Protein AF-A0A7S0FUX5-F1 (afdb_monomer)

Solvent-accessible surface area (backbone atoms only — not comparable to full-atom values): 7192 Å² total; per-residue (Å²): 77,61,40,90,87,79,70,41,79,37,69,40,70,64,50,77,52,73,51,68,70,44,24,19,32,79,36,100,63,100,54,70,31,48,26,35,39,38,39,47,87,55,79,46,75,49,64,40,88,90,38,38,50,48,77,47,81,47,96,87,67,37,36,39,39,32,26,73,44,70,60,68,79,70,58,56,78,91,42,96,90,64,70,48,78,39,76,26,80,62,64,76,80,38,72,45,55,39,51,26,23,30,42,37,33,36,34,57,69,42,39,71,80,60,74,48,78,44,73,60,93,55,129

Secondary structure (DSSP, 8-state):
-B-TTT--B--EEEEEEEE----EE--SSSS-EE-EEEE-S-SEEE--TT-SEEEEE-TTS-EEEEE-S---SSSS-S-TT---EEEETTTTTEEEEGGGG-EEEEEEEES---EEEE--S--

Foldseek 3Di:
DADPPPRDFDFDQKDKDKDWDFAWAPAPDDDIWGKKKKWAQFPDKDADDVAQWDWDQDPVRIIMTIGNHHDDVQQDDPDPVDWAWDADPPVNRDIDGRRSRMMMTMHGRDRDIDMDMDTDPGD

Radius of gyration: 16.44 Å; Cα contacts (8 Å, |Δi|>4): 256; chains: 1; bounding box: 42×32×41 Å

Nearest PDB structures (foldseek):
  5dhe-assembly2_B  TM=4.922E-01  e=1.155E-01  Thermococcus kodakarensis KOD1
  6ysq-assembly2_F  TM=3.446E-01  e=1.508E+00  Homo sapiens
  6f7e-assembly1_A  TM=2.422E-01  e=2.350E-01  Streptomyces coelicolor A3(2)
  5szl-assembly1_B  TM=3.337E-01  e=1.280E+00  Mus musculus
  6kn9-assembly1_A  TM=1.823E-01  e=9.673E+00  Homo sapiens

Structure (mmCIF, N/CA/C/O backbone):
data_AF-A0A7S0FUX5-F1
#
_entry.id   AF-A0A7S0FUX5-F1
#
loop_
_atom_site.group_PDB
_atom_site.id
_atom_site.type_symbol
_atom_site.label_atom_id
_atom_site.label_alt_id
_atom_site.label_comp_id
_atom_site.label_asym_id
_atom_site.label_entity_id
_atom_site.label_seq_id
_atom_site.pdbx_PDB_ins_code
_atom_site.Cartn_x
_atom_site.Cartn_y
_atom_site.Cartn_z
_atom_site.occupancy
_atom_site.B_iso_or_equiv
_atom_site.auth_seq_id
_atom_site.auth_comp_id
_atom_site.auth_asym_id
_atom_site.auth_atom_id
_atom_site.pdbx_PDB_model_num
ATOM 1 N N . PHE A 1 1 ? -16.604 -2.886 9.576 1.00 92.44 1 PHE A N 1
ATOM 2 C CA . PHE A 1 1 ? -17.163 -4.236 9.383 1.00 92.44 1 PHE A CA 1
ATOM 3 C C . PHE A 1 1 ? -18.555 -4.279 9.961 1.00 92.44 1 PHE A C 1
ATOM 5 O O . PHE A 1 1 ? -18.775 -3.687 11.012 1.00 92.44 1 PHE A O 1
ATOM 12 N N . VAL A 1 2 ? -19.488 -4.931 9.278 1.00 95.75 2 VAL A N 1
ATOM 13 C CA . VAL A 1 2 ? -20.873 -5.048 9.740 1.00 95.75 2 VAL A CA 1
ATOM 14 C C . VAL A 1 2 ? -21.315 -6.500 9.687 1.00 95.75 2 VAL A C 1
ATOM 16 O O . VAL A 1 2 ? -20.932 -7.234 8.778 1.00 95.75 2 VAL A O 1
ATOM 19 N N . ASP A 1 3 ? -22.112 -6.905 10.668 1.00 95.75 3 ASP A N 1
ATOM 20 C CA . ASP A 1 3 ? -22.819 -8.180 10.634 1.00 95.75 3 ASP A CA 1
ATOM 21 C C . ASP A 1 3 ? -23.917 -8.121 9.565 1.00 95.75 3 ASP A C 1
ATOM 23 O O . ASP A 1 3 ? -24.728 -7.192 9.549 1.00 95.75 3 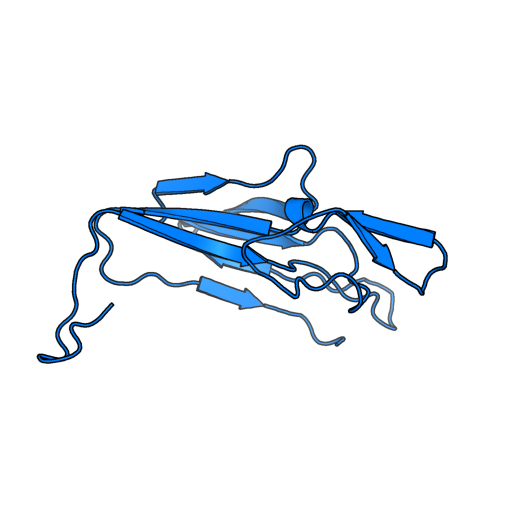ASP A O 1
ATOM 27 N N . SER A 1 4 ? -23.953 -9.106 8.668 1.00 94.62 4 SER A N 1
ATOM 28 C CA . SER A 1 4 ? -24.842 -9.093 7.500 1.00 94.62 4 SER A CA 1
ATOM 29 C C . SER A 1 4 ? -26.326 -9.221 7.856 1.00 94.62 4 SER A C 1
ATOM 31 O O . SER A 1 4 ? -27.175 -8.818 7.063 1.00 94.62 4 SER A O 1
ATOM 33 N N . HIS A 1 5 ? -26.657 -9.752 9.037 1.00 95.31 5 HIS A N 1
ATOM 34 C CA . HIS A 1 5 ? -28.038 -9.930 9.48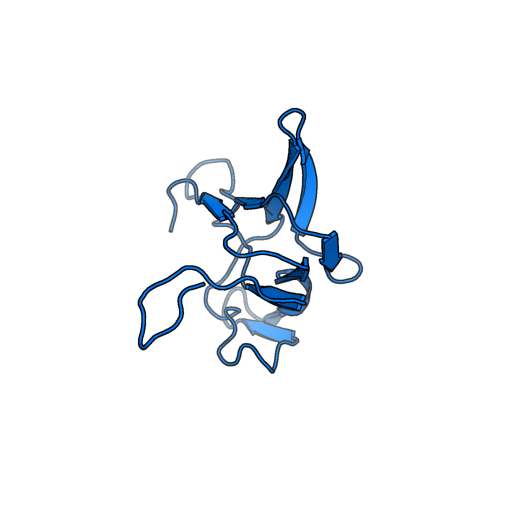5 1.00 95.31 5 HIS A CA 1
ATOM 35 C C . HIS A 1 5 ? -28.570 -8.719 10.259 1.00 95.31 5 HIS A C 1
ATOM 37 O O . HIS A 1 5 ? -29.692 -8.273 10.027 1.00 95.31 5 HIS A O 1
ATOM 43 N N . SER A 1 6 ? -27.784 -8.194 11.198 1.00 96.00 6 SER A N 1
ATOM 44 C CA . SER A 1 6 ? -28.186 -7.110 12.101 1.00 96.00 6 SER A CA 1
ATOM 45 C C . SER A 1 6 ? -27.776 -5.720 11.619 1.00 96.00 6 SER A C 1
ATOM 47 O O . SER A 1 6 ? -28.257 -4.727 12.168 1.00 96.00 6 SER A O 1
ATOM 49 N N . ASN A 1 7 ? -26.892 -5.639 10.617 1.00 94.81 7 ASN A N 1
ATOM 50 C CA . ASN A 1 7 ? -26.289 -4.407 10.108 1.00 94.81 7 ASN A CA 1
ATOM 51 C C . ASN A 1 7 ? -25.578 -3.576 11.196 1.00 94.81 7 ASN A C 1
ATOM 53 O O . ASN A 1 7 ? -25.449 -2.355 11.092 1.00 94.81 7 ASN A O 1
ATOM 57 N N . ARG A 1 8 ? -25.149 -4.231 12.282 1.00 97.06 8 ARG A N 1
ATOM 58 C CA . ARG A 1 8 ? -24.421 -3.600 13.387 1.00 97.06 8 ARG A CA 1
ATOM 59 C C . ARG A 1 8 ? -22.915 -3.714 13.166 1.00 97.06 8 ARG A C 1
ATOM 61 O O . ARG A 1 8 ? -22.475 -4.725 12.614 1.00 97.06 8 ARG A O 1
ATOM 68 N N . PRO A 1 9 ? -22.119 -2.727 13.616 1.00 97.19 9 PRO A N 1
ATOM 69 C CA . PRO A 1 9 ? -20.669 -2.835 13.587 1.00 97.19 9 PRO A CA 1
ATOM 70 C C . PRO A 1 9 ? -20.181 -4.078 14.332 1.00 97.19 9 PRO A C 1
ATOM 72 O O . PRO A 1 9 ? -20.676 -4.390 15.416 1.00 97.19 9 PRO A O 1
ATOM 75 N N . VAL A 1 10 ? -19.190 -4.754 13.761 1.00 97.12 10 VAL A N 1
ATOM 76 C CA . VAL A 1 10 ? -18.498 -5.885 14.388 1.00 97.12 10 VAL A CA 1
ATOM 77 C C . VAL A 1 10 ? -17.036 -5.516 14.567 1.00 97.12 10 VAL A C 1
ATOM 79 O O . VAL A 1 10 ? -16.413 -4.986 13.648 1.00 97.12 10 VAL A O 1
ATOM 82 N N . VAL A 1 11 ? -16.501 -5.794 15.754 1.00 97.44 11 VAL A N 1
ATOM 83 C CA . VAL A 1 11 ? -15.066 -5.712 16.035 1.00 97.44 11 VAL A CA 1
ATOM 84 C C . VAL A 1 11 ? -14.430 -7.023 15.590 1.00 97.44 11 VAL A C 1
ATOM 86 O O . VAL A 1 11 ? -14.858 -8.090 16.028 1.00 97.44 11 VAL A O 1
ATOM 89 N N . LEU A 1 12 ? -13.430 -6.946 14.717 1.00 97.25 12 LEU A N 1
ATOM 90 C CA . LEU A 1 12 ? -12.624 -8.103 14.346 1.00 97.25 12 LEU A CA 1
ATOM 91 C C . LEU A 1 12 ? -11.416 -8.190 15.279 1.00 97.25 12 LEU A C 1
ATOM 93 O O . LEU A 1 12 ? -10.753 -7.182 15.518 1.00 97.25 12 LEU A O 1
ATOM 97 N N . GLU A 1 13 ? -11.132 -9.387 15.797 1.00 97.56 13 GLU A N 1
ATOM 98 C CA . GLU A 1 13 ? -9.990 -9.600 16.698 1.00 97.56 13 GLU A CA 1
ATOM 99 C C . GLU A 1 13 ? -8.666 -9.317 15.998 1.00 97.56 13 GLU A C 1
ATOM 101 O O . GLU A 1 13 ? -7.824 -8.628 16.565 1.00 97.56 13 GLU A O 1
ATOM 106 N N . GLN A 1 14 ? -8.511 -9.809 14.767 1.00 97.75 14 GLN A N 1
ATOM 107 C CA . GLN A 1 14 ? -7.339 -9.566 13.943 1.00 97.75 14 GLN A CA 1
ATOM 108 C C . GLN A 1 14 ? -7.660 -9.784 12.461 1.00 97.75 14 GLN A C 1
ATOM 110 O O . GLN A 1 14 ? -8.366 -10.734 12.115 1.00 97.75 14 GLN A O 1
ATOM 115 N N . PHE A 1 15 ? -7.133 -8.937 11.580 1.00 97.69 15 PHE A N 1
ATOM 116 C CA . PHE A 1 15 ? -7.150 -9.168 10.136 1.00 97.69 15 PHE A CA 1
ATOM 117 C C . PHE A 1 15 ? -5.969 -8.491 9.443 1.00 97.69 15 PHE A C 1
ATOM 119 O O . PHE A 1 15 ? -5.429 -7.495 9.923 1.00 97.69 15 PHE A O 1
ATOM 126 N N . HIS A 1 16 ? -5.612 -9.038 8.281 1.00 97.75 16 HIS A N 1
ATOM 127 C CA . HIS A 1 16 ? -4.681 -8.404 7.362 1.00 97.75 16 HIS A CA 1
ATOM 128 C C . HIS A 1 16 ? -5.447 -7.627 6.297 1.00 97.75 16 HIS A C 1
ATOM 130 O O . HIS A 1 16 ? -6.503 -8.067 5.835 1.00 97.75 16 HIS A O 1
ATOM 136 N N . PHE A 1 17 ? -4.897 -6.493 5.884 1.00 97.50 17 PHE A N 1
ATOM 137 C CA . PHE A 1 17 ? -5.367 -5.745 4.727 1.00 97.50 17 PHE A CA 1
ATOM 138 C C . PHE A 1 17 ? -4.167 -5.373 3.867 1.00 97.50 17 PHE A C 1
ATOM 140 O O . PHE A 1 17 ? -3.210 -4.801 4.381 1.00 97.50 17 PHE A O 1
ATOM 147 N N . SER A 1 18 ? -4.207 -5.696 2.579 1.00 97.69 18 SER A N 1
ATOM 148 C CA . SER A 1 18 ? -3.101 -5.424 1.663 1.00 97.69 18 SER A CA 1
ATOM 149 C C . SER A 1 18 ? -3.544 -4.469 0.568 1.00 97.69 18 SER A C 1
ATOM 151 O O . SER A 1 18 ? -4.645 -4.593 0.033 1.00 97.69 18 SER A O 1
ATOM 153 N N . VAL A 1 19 ? -2.662 -3.534 0.234 1.00 97.69 19 VAL A N 1
ATOM 154 C CA . VAL A 1 19 ? -2.761 -2.692 -0.955 1.00 97.69 19 VAL A CA 1
ATOM 155 C C . VAL A 1 19 ? -1.602 -3.073 -1.860 1.00 97.69 19 VAL A C 1
ATOM 157 O O . VAL A 1 19 ? -0.455 -3.146 -1.413 1.00 97.69 19 VAL A O 1
ATOM 160 N N . PHE A 1 20 ? -1.922 -3.363 -3.112 1.00 97.31 20 PHE A N 1
ATOM 161 C CA . PHE A 1 20 ? -0.958 -3.722 -4.142 1.00 97.31 20 PHE A CA 1
ATOM 162 C C . PHE A 1 20 ? -0.872 -2.608 -5.171 1.00 97.31 20 PHE A C 1
ATOM 164 O O . PHE A 1 20 ? -1.761 -1.759 -5.212 1.00 97.31 20 PHE A O 1
ATOM 171 N N . ASP A 1 21 ? 0.150 -2.692 -6.022 1.00 95.38 21 ASP A N 1
ATOM 172 C CA . ASP A 1 21 ? 0.269 -1.843 -7.206 1.00 95.38 21 ASP A CA 1
ATOM 173 C C . ASP A 1 21 ? 0.428 -0.356 -6.866 1.00 95.38 21 ASP A C 1
ATOM 175 O O . ASP A 1 21 ? -0.079 0.496 -7.573 1.00 95.38 21 ASP A O 1
ATOM 179 N N . LEU A 1 22 ? 1.122 -0.046 -5.760 1.00 96.00 22 LEU A N 1
ATOM 180 C CA . LEU A 1 22 ? 1.522 1.329 -5.468 1.00 96.00 22 LEU A CA 1
ATOM 181 C C . LEU A 1 22 ? 2.631 1.738 -6.431 1.00 96.00 22 LEU A C 1
ATOM 183 O O . LEU A 1 22 ? 3.792 1.351 -6.255 1.00 96.00 22 LEU A O 1
ATOM 187 N N . ASP A 1 23 ? 2.271 2.533 -7.427 1.00 94.12 23 ASP A N 1
ATOM 188 C CA . ASP A 1 23 ? 3.206 3.030 -8.421 1.00 94.12 23 ASP A CA 1
ATOM 189 C C . ASP A 1 23 ? 2.961 4.506 -8.769 1.00 94.12 23 ASP A C 1
ATOM 191 O O . ASP A 1 23 ? 2.440 5.300 -7.980 1.00 94.12 23 ASP A O 1
ATOM 195 N N . GLY A 1 24 ? 3.498 4.941 -9.895 1.00 90.00 24 GLY A N 1
ATOM 196 C CA . GLY A 1 24 ? 3.373 6.303 -10.356 1.00 90.00 24 GLY A CA 1
ATOM 197 C C . GLY A 1 24 ? 3.277 6.368 -11.862 1.00 90.00 24 GLY A C 1
ATOM 198 O O . GLY A 1 24 ? 3.632 5.438 -12.581 1.00 90.00 24 GLY A O 1
ATOM 199 N N . SER A 1 25 ? 2.874 7.528 -12.355 1.00 85.00 25 SER A N 1
ATOM 200 C CA . SER A 1 25 ? 2.883 7.831 -13.776 1.00 85.00 25 SER A CA 1
ATOM 201 C C . SER A 1 25 ? 4.084 8.700 -14.129 1.00 85.00 25 SER A C 1
ATOM 203 O O . SER A 1 25 ? 4.388 9.706 -13.469 1.00 85.00 25 SER A O 1
ATOM 205 N N . ALA A 1 26 ? 4.752 8.337 -15.224 1.00 74.75 26 ALA A N 1
ATOM 206 C CA . ALA A 1 26 ? 5.644 9.244 -15.925 1.00 74.75 26 ALA A CA 1
ATOM 207 C C . ALA A 1 26 ? 4.786 10.319 -16.608 1.00 74.75 26 ALA A C 1
ATOM 209 O O . ALA A 1 26 ? 4.419 10.180 -17.771 1.00 74.75 26 ALA A O 1
ATOM 210 N N . SER A 1 27 ? 4.438 11.374 -15.868 1.00 62.62 27 SER A N 1
ATOM 211 C CA . SER A 1 27 ? 3.643 12.465 -16.425 1.00 62.62 27 SER A CA 1
ATOM 212 C C . SER A 1 27 ? 4.334 13.087 -17.645 1.00 62.62 27 SER A C 1
ATOM 214 O O . SER A 1 27 ? 5.560 13.196 -17.739 1.00 62.62 27 SER A O 1
ATOM 216 N N . ASP A 1 28 ? 3.517 13.566 -18.569 1.00 59.12 28 ASP A N 1
ATOM 217 C CA . ASP A 1 28 ? 3.860 14.306 -19.778 1.00 59.12 28 ASP A CA 1
ATOM 218 C C . ASP A 1 28 ? 4.419 15.724 -19.499 1.00 59.12 28 ASP A C 1
ATOM 220 O O . ASP A 1 28 ? 4.720 16.481 -20.426 1.00 59.12 28 ASP A O 1
ATOM 224 N N . GLY A 1 29 ? 4.658 16.080 -18.227 1.00 52.56 29 GLY A N 1
ATOM 225 C CA . GLY A 1 29 ? 5.186 17.378 -17.810 1.00 52.56 29 GLY A CA 1
ATOM 226 C C . GLY A 1 29 ? 6.100 17.321 -16.583 1.00 52.56 29 GLY A C 1
ATOM 227 O O . GLY A 1 29 ? 5.634 17.379 -15.457 1.00 52.56 29 GLY A O 1
ATOM 228 N N . TRP A 1 30 ? 7.419 17.323 -16.814 1.00 56.44 30 TRP A N 1
ATOM 229 C CA . TRP A 1 30 ? 8.539 17.672 -15.907 1.00 56.44 30 TRP A CA 1
ATOM 230 C C . TRP A 1 30 ? 8.645 17.046 -14.495 1.00 56.44 30 TRP A C 1
ATOM 232 O O . TRP A 1 30 ? 9.725 17.163 -13.909 1.00 56.44 30 TRP A O 1
ATOM 242 N N . ARG A 1 31 ? 7.629 16.377 -13.930 1.00 67.94 31 ARG A N 1
ATOM 243 C CA . ARG A 1 31 ? 7.705 15.665 -12.640 1.00 67.94 31 ARG A CA 1
ATOM 244 C C . ARG A 1 31 ? 6.784 14.435 -12.622 1.00 67.94 31 ARG A C 1
ATOM 246 O O . ARG A 1 31 ? 5.586 14.612 -12.831 1.00 67.94 31 ARG A O 1
ATOM 253 N N . PRO A 1 32 ? 7.299 13.223 -12.351 1.00 75.94 32 PRO A N 1
ATOM 254 C CA . PRO A 1 32 ? 6.451 12.044 -12.174 1.00 75.94 32 PRO A CA 1
ATOM 255 C C . PRO A 1 32 ? 5.429 12.262 -11.046 1.00 75.94 32 PRO A C 1
ATOM 257 O O . PRO A 1 32 ? 5.722 12.953 -10.066 1.00 75.94 32 PRO A O 1
ATOM 260 N N . SER A 1 33 ? 4.238 11.688 -11.217 1.00 86.69 33 SER A N 1
ATOM 261 C CA . SER A 1 33 ? 3.184 11.625 -10.198 1.00 86.69 33 SER A CA 1
ATOM 262 C C . SER A 1 33 ? 3.285 10.272 -9.510 1.00 86.69 33 SER A C 1
ATOM 264 O O . SER A 1 33 ? 3.366 9.264 -10.203 1.00 86.69 33 SER A O 1
ATOM 266 N N . PHE A 1 34 ? 3.292 10.242 -8.180 1.00 92.50 34 PHE A N 1
ATOM 267 C CA . PHE A 1 34 ? 3.388 9.006 -7.407 1.00 92.50 34 PHE A CA 1
ATOM 268 C C . PHE A 1 34 ? 2.186 8.865 -6.490 1.00 92.50 34 PHE A C 1
ATOM 270 O O . PHE A 1 34 ? 1.780 9.828 -5.829 1.00 92.50 34 PHE A O 1
ATOM 277 N N . GLU A 1 35 ? 1.643 7.656 -6.446 1.00 95.06 35 GLU A N 1
ATOM 278 C CA . GLU A 1 35 ? 0.517 7.317 -5.600 1.00 95.06 35 GLU A CA 1
ATOM 279 C C . GLU A 1 35 ? 0.904 7.357 -4.123 1.00 95.06 35 GLU A C 1
ATOM 281 O O . GLU A 1 35 ? 2.022 7.017 -3.719 1.00 95.06 35 GLU A O 1
ATOM 286 N N . LYS A 1 36 ? -0.043 7.814 -3.303 1.00 96.62 36 LYS A N 1
ATOM 287 C CA . LYS A 1 36 ? 0.126 7.961 -1.858 1.00 96.62 36 LYS A CA 1
ATOM 288 C C . LYS A 1 36 ? -1.038 7.301 -1.145 1.00 96.62 36 LYS A C 1
ATOM 290 O O . LYS A 1 36 ? -2.200 7.599 -1.429 1.00 96.62 36 LYS A O 1
ATOM 295 N N . LEU A 1 37 ? -0.729 6.465 -0.166 1.00 98.06 37 LEU A N 1
ATOM 296 C CA . LEU A 1 37 ? -1.702 5.832 0.711 1.00 98.06 37 LEU A CA 1
ATOM 297 C C . LEU A 1 37 ? -1.493 6.333 2.140 1.00 98.06 37 LEU A C 1
ATOM 299 O O . LEU A 1 37 ? -0.429 6.154 2.721 1.00 98.06 37 LEU A O 1
ATOM 303 N N . TYR A 1 38 ? -2.522 6.941 2.719 1.00 98.12 38 TYR A N 1
ATOM 304 C CA . TYR A 1 38 ? -2.537 7.385 4.110 1.00 98.12 38 TYR A CA 1
ATOM 305 C C . TYR A 1 38 ? -3.377 6.415 4.931 1.00 98.12 38 TYR A C 1
ATOM 307 O O . TYR A 1 38 ? -4.563 6.245 4.641 1.00 98.12 38 TYR A O 1
ATOM 315 N N . VAL A 1 39 ? -2.789 5.818 5.967 1.00 97.88 39 VAL A N 1
ATOM 316 C CA . VAL A 1 39 ? -3.468 4.863 6.857 1.00 97.88 39 VAL A CA 1
ATOM 317 C C . VAL A 1 39 ? -3.131 5.181 8.311 1.00 97.88 39 VAL A C 1
ATOM 319 O O . VAL A 1 39 ? -2.033 5.641 8.629 1.00 97.88 39 VAL A O 1
ATOM 322 N N . SER A 1 40 ? -4.083 4.939 9.203 1.00 96.00 40 SER A N 1
ATOM 323 C CA . SER A 1 40 ? -3.920 5.038 10.655 1.00 96.00 40 SER A CA 1
ATOM 324 C C . SER A 1 40 ? -4.503 3.808 11.346 1.00 96.00 40 SER A C 1
ATOM 326 O O . SER A 1 40 ? -5.220 3.027 10.723 1.00 96.00 40 SER A O 1
ATOM 328 N N . GLU A 1 41 ? -4.229 3.672 12.645 1.00 94.62 41 GLU A N 1
ATOM 329 C CA . GLU A 1 41 ? -4.854 2.671 13.529 1.00 94.62 41 GLU A CA 1
ATOM 330 C C . GLU A 1 41 ? -4.548 1.200 13.182 1.00 94.62 41 GLU A C 1
ATOM 332 O O . GLU A 1 41 ? -5.268 0.306 13.622 1.00 94.62 41 GLU A O 1
ATOM 337 N N . PHE A 1 42 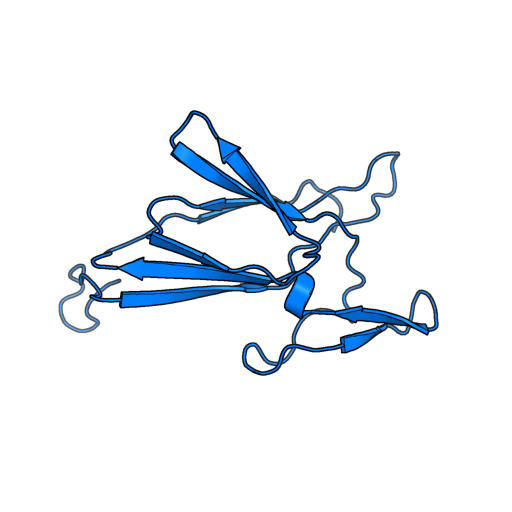? -3.480 0.937 12.423 1.00 97.56 42 PHE A N 1
ATOM 338 C CA . PHE A 1 42 ? -2.902 -0.403 12.292 1.00 97.56 42 PHE A CA 1
ATOM 339 C C . PHE A 1 42 ? -1.905 -0.662 13.433 1.00 97.56 42 PHE A C 1
ATOM 341 O O . PHE A 1 42 ? -1.281 0.271 13.941 1.00 97.56 42 PHE A O 1
ATOM 348 N N . ASP A 1 43 ? -1.731 -1.927 13.810 1.00 97.94 43 ASP A N 1
ATOM 349 C CA . ASP A 1 43 ? -0.735 -2.336 14.807 1.00 97.94 43 ASP A CA 1
ATOM 350 C C . ASP A 1 43 ? 0.650 -2.487 14.173 1.00 97.94 43 ASP A C 1
ATOM 352 O O . ASP A 1 43 ? 1.653 -2.023 14.712 1.00 97.94 43 ASP A O 1
ATOM 356 N N . GLU A 1 44 ? 0.698 -3.126 13.002 1.00 98.06 44 GLU A N 1
ATOM 357 C CA . GLU A 1 44 ? 1.925 -3.400 12.257 1.00 98.06 44 GLU A CA 1
ATOM 358 C C . GLU A 1 44 ? 1.700 -3.205 10.755 1.00 98.06 44 GLU A C 1
ATOM 360 O O . GLU A 1 44 ? 0.582 -3.336 10.249 1.00 98.06 44 GLU A O 1
ATOM 365 N N . TYR A 1 45 ? 2.779 -2.920 10.030 1.00 98.31 45 TYR A N 1
ATOM 366 C CA . TYR A 1 45 ? 2.800 -2.972 8.574 1.00 98.31 45 TYR A CA 1
ATOM 367 C C . TYR A 1 45 ? 4.009 -3.773 8.090 1.00 98.31 45 TYR A C 1
ATOM 369 O O . TYR A 1 45 ? 5.026 -3.878 8.776 1.00 98.31 45 TYR A O 1
ATOM 377 N N . SER A 1 46 ? 3.903 -4.313 6.882 1.00 98.12 46 SER A N 1
ATOM 378 C CA . SER A 1 46 ? 4.977 -5.013 6.190 1.00 98.12 46 SER A CA 1
ATOM 379 C C . SER A 1 46 ? 5.085 -4.517 4.752 1.00 98.12 46 SER A C 1
ATOM 381 O O . SER A 1 46 ? 4.079 -4.380 4.051 1.00 98.12 46 SER A O 1
ATOM 383 N N . VAL A 1 47 ? 6.323 -4.259 4.335 1.00 98.31 47 VAL A N 1
ATOM 384 C CA . VAL A 1 47 ? 6.752 -3.985 2.959 1.00 98.31 47 VAL A CA 1
ATOM 385 C C . VAL A 1 47 ? 7.957 -4.881 2.658 1.00 98.31 47 VAL A C 1
ATOM 387 O O . VAL A 1 47 ? 8.639 -5.332 3.583 1.00 98.31 47 VAL A O 1
ATOM 390 N N . ALA A 1 48 ? 8.229 -5.159 1.384 1.00 97.25 48 ALA A N 1
ATOM 391 C CA . ALA A 1 48 ? 9.376 -5.984 1.008 1.00 97.25 48 ALA A CA 1
ATOM 392 C C . ALA A 1 48 ? 10.721 -5.333 1.388 1.00 97.25 48 ALA A C 1
ATOM 394 O O . ALA A 1 48 ? 10.848 -4.111 1.495 1.00 97.25 48 ALA A O 1
ATOM 395 N N . GLU A 1 49 ? 11.767 -6.148 1.535 1.00 94.75 49 GLU A N 1
ATOM 396 C CA . GLU A 1 49 ? 13.133 -5.628 1.613 1.00 94.75 49 GLU A CA 1
ATOM 397 C C . GLU A 1 49 ? 13.484 -4.898 0.305 1.00 94.75 49 GLU A C 1
ATOM 399 O O . GLU A 1 49 ? 13.195 -5.386 -0.791 1.00 94.75 49 GLU A O 1
ATOM 404 N N . HIS A 1 50 ? 14.101 -3.717 0.414 1.00 95.06 50 HIS A N 1
ATOM 405 C CA . HIS A 1 50 ? 14.324 -2.821 -0.728 1.00 95.06 50 HIS A CA 1
ATOM 406 C C . HIS A 1 50 ? 13.027 -2.513 -1.499 1.00 95.06 50 HIS A C 1
ATOM 408 O O . HIS A 1 50 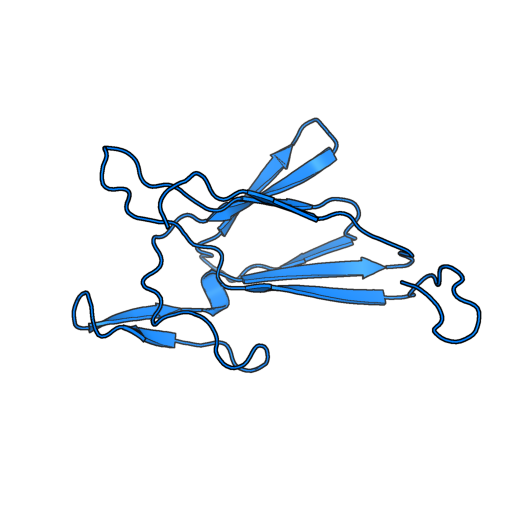? 13.009 -2.568 -2.733 1.00 95.06 50 HIS A O 1
ATOM 414 N N . SER A 1 51 ? 11.956 -2.244 -0.744 1.00 97.00 51 SER A N 1
ATOM 415 C CA . SER A 1 51 ? 10.648 -1.816 -1.239 1.00 97.00 51 SER A CA 1
ATOM 416 C C . SER A 1 51 ? 10.747 -0.628 -2.201 1.00 97.00 51 SER A C 1
ATOM 418 O O . SER A 1 51 ? 11.612 0.236 -2.055 1.00 97.00 51 SER A O 1
ATOM 420 N N . GLU A 1 52 ? 9.807 -0.567 -3.140 1.00 97.44 52 GLU A N 1
ATOM 421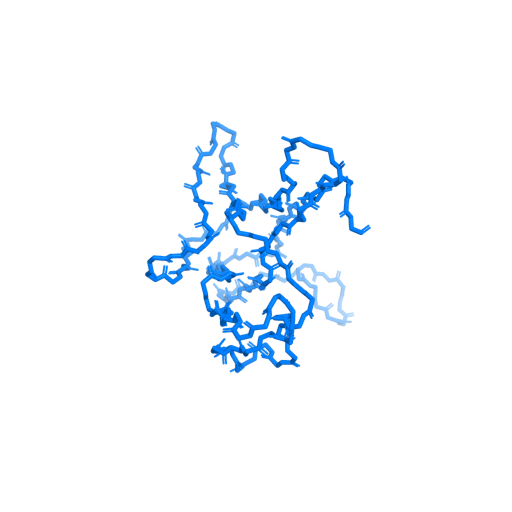 C CA . GLU A 1 52 ? 9.533 0.593 -3.994 1.00 97.44 52 GLU A CA 1
ATOM 422 C C . GLU A 1 52 ? 8.468 1.514 -3.365 1.00 97.44 52 GLU A C 1
ATOM 424 O O . GLU A 1 52 ? 7.986 2.446 -4.008 1.00 97.44 52 GLU A O 1
ATOM 429 N N . VAL A 1 53 ? 8.136 1.280 -2.093 1.00 98.12 53 VAL A N 1
ATOM 430 C CA . VAL A 1 53 ? 7.255 2.100 -1.258 1.00 98.12 53 VAL A CA 1
ATOM 431 C C . VAL A 1 53 ? 8.075 2.752 -0.145 1.00 98.12 53 VAL A C 1
ATOM 433 O O . VAL A 1 53 ? 8.637 2.059 0.708 1.00 98.12 53 VAL A O 1
ATOM 436 N N . GLU A 1 54 ? 8.119 4.081 -0.139 1.00 97.81 54 GLU A N 1
ATOM 437 C CA . GLU A 1 54 ? 8.677 4.888 0.945 1.00 97.81 54 GLU A CA 1
ATOM 438 C C . GLU A 1 54 ? 7.631 5.080 2.051 1.00 97.81 54 GLU A C 1
ATOM 440 O O . GLU A 1 54 ? 6.445 5.255 1.770 1.00 97.81 54 GLU A O 1
ATOM 445 N N . VAL A 1 55 ? 8.059 5.030 3.316 1.00 98.25 55 VAL A N 1
ATOM 446 C CA . VAL A 1 55 ? 7.164 5.101 4.479 1.00 98.25 55 VAL A CA 1
ATOM 447 C C . VAL A 1 55 ? 7.562 6.264 5.377 1.00 98.25 55 VAL A C 1
ATOM 449 O O . VAL A 1 55 ? 8.694 6.325 5.855 1.00 98.25 55 VAL A O 1
ATOM 452 N N . GLU A 1 56 ? 6.610 7.150 5.661 1.00 98.00 56 GLU A N 1
ATOM 453 C CA . GLU A 1 56 ? 6.803 8.306 6.537 1.00 98.00 56 GLU A CA 1
ATOM 454 C C . GLU A 1 56 ? 5.677 8.387 7.580 1.00 98.00 56 GLU A C 1
ATOM 456 O O . GLU A 1 56 ? 4.490 8.279 7.263 1.00 98.00 56 GLU A O 1
ATOM 461 N N . GLN A 1 57 ? 6.042 8.592 8.849 1.00 97.12 57 GLN A N 1
ATOM 462 C CA . GLN A 1 57 ? 5.079 8.904 9.908 1.00 97.12 57 GLN A CA 1
ATOM 463 C C . GLN A 1 57 ? 4.819 10.409 9.949 1.00 97.12 57 GLN A C 1
ATOM 465 O O . GLN A 1 57 ? 5.744 11.204 10.112 1.00 97.12 57 GLN A O 1
ATOM 470 N N . LEU A 1 58 ? 3.550 10.794 9.846 1.00 96.44 58 LEU A N 1
ATOM 471 C CA . LEU A 1 58 ? 3.126 12.186 9.855 1.00 96.44 58 LEU A CA 1
ATOM 472 C C . LEU A 1 58 ? 2.834 12.674 11.276 1.00 96.44 58 LEU A C 1
ATOM 474 O O . LEU A 1 58 ? 2.487 11.913 12.180 1.00 96.44 58 LEU A O 1
ATOM 478 N N . THR A 1 59 ? 2.908 13.990 11.465 1.00 95.06 59 THR A N 1
ATOM 479 C CA . THR A 1 59 ? 2.653 14.641 12.761 1.00 95.06 59 THR A CA 1
ATOM 480 C C . THR A 1 59 ? 1.196 14.560 13.219 1.00 95.06 59 THR A C 1
ATOM 482 O O . THR A 1 59 ? 0.918 14.778 14.397 1.00 95.06 59 THR A O 1
ATOM 485 N N . ASP A 1 60 ? 0.268 14.236 12.316 1.00 92.81 60 ASP A N 1
ATOM 486 C CA . ASP A 1 60 ? -1.158 14.060 12.607 1.00 92.81 60 ASP A CA 1
ATOM 487 C C . ASP A 1 60 ? -1.533 12.625 13.024 1.00 92.81 60 ASP A C 1
ATOM 489 O O . ASP A 1 60 ? -2.712 12.328 13.216 1.00 92.81 60 ASP A O 1
ATOM 493 N N . GLY A 1 61 ? -0.541 11.742 13.184 1.00 91.12 61 GLY A N 1
ATOM 494 C CA . GLY A 1 61 ? -0.727 10.357 13.620 1.00 91.12 61 GLY A CA 1
ATOM 495 C C . GLY A 1 61 ? -1.033 9.368 12.493 1.00 91.12 61 GLY A C 1
ATOM 496 O O . GLY A 1 61 ? -1.184 8.176 12.763 1.00 91.12 61 GLY A O 1
ATOM 497 N N . ARG A 1 62 ? -1.108 9.819 11.235 1.00 96.62 62 ARG A N 1
ATOM 498 C CA . ARG A 1 62 ? -1.187 8.924 10.073 1.00 96.62 62 ARG A CA 1
ATOM 499 C C . ARG A 1 62 ? 0.206 8.485 9.635 1.00 96.62 62 ARG A C 1
ATOM 501 O O . ARG A 1 62 ? 1.192 9.187 9.837 1.00 96.62 62 ARG A O 1
ATOM 508 N N . THR A 1 63 ? 0.275 7.338 8.973 1.00 98.38 63 THR A N 1
ATOM 509 C CA . THR A 1 63 ? 1.450 6.931 8.194 1.00 98.38 63 THR A CA 1
ATOM 510 C C . THR A 1 63 ? 1.118 7.077 6.717 1.00 98.38 63 THR A C 1
ATOM 512 O O . THR A 1 63 ? 0.027 6.687 6.291 1.00 98.38 63 THR A O 1
ATOM 515 N N . VAL A 1 64 ? 2.035 7.661 5.948 1.00 98.25 64 VAL A N 1
ATOM 516 C CA . VAL A 1 64 ? 1.940 7.743 4.491 1.00 98.25 64 VAL A CA 1
ATOM 517 C C . VAL A 1 64 ? 2.898 6.745 3.849 1.00 98.25 64 VAL A C 1
ATOM 519 O O . VAL A 1 64 ? 4.043 6.596 4.272 1.00 98.25 64 VAL A O 1
ATOM 522 N N . PHE A 1 65 ? 2.394 6.064 2.829 1.00 98.25 65 PHE A N 1
ATOM 523 C CA . PHE A 1 65 ? 3.107 5.119 1.983 1.00 98.25 65 PHE A CA 1
ATOM 524 C C . PHE A 1 65 ? 3.128 5.710 0.579 1.00 98.25 65 PHE A C 1
ATOM 526 O O . PHE A 1 65 ? 2.065 5.942 0.003 1.00 98.25 65 PHE A O 1
ATOM 533 N N . VAL A 1 66 ? 4.315 6.015 0.064 1.00 97.31 66 VAL A N 1
ATOM 534 C CA . VAL A 1 66 ? 4.506 6.746 -1.194 1.00 97.31 66 VAL A CA 1
ATOM 535 C C . VAL A 1 66 ? 5.201 5.837 -2.194 1.00 97.31 66 VAL A C 1
ATOM 537 O O . VAL A 1 66 ? 6.263 5.290 -1.901 1.00 97.31 66 VAL A O 1
ATOM 540 N N . ALA A 1 67 ? 4.614 5.675 -3.374 1.00 96.56 67 ALA A N 1
ATOM 541 C CA . ALA A 1 67 ? 5.274 4.986 -4.470 1.00 96.56 67 ALA A CA 1
ATOM 542 C C . ALA A 1 67 ? 6.552 5.725 -4.894 1.00 96.56 67 ALA A C 1
ATOM 544 O O . ALA A 1 67 ? 6.615 6.953 -4.894 1.00 96.56 67 ALA A O 1
ATOM 545 N N . THR A 1 68 ? 7.579 4.977 -5.285 1.00 94.94 68 THR A N 1
ATOM 546 C CA . THR A 1 68 ? 8.868 5.548 -5.720 1.00 94.94 68 THR A CA 1
ATOM 547 C C . THR A 1 68 ? 9.219 5.203 -7.164 1.00 94.94 68 THR A C 1
ATOM 549 O O . THR A 1 68 ? 10.197 5.728 -7.699 1.00 94.94 68 THR A O 1
ATOM 552 N N . GLN A 1 69 ? 8.432 4.331 -7.802 1.00 93.69 69 GLN A N 1
ATOM 553 C CA . GLN A 1 69 ? 8.660 3.856 -9.162 1.00 93.69 69 GLN A CA 1
ATOM 554 C C . GLN A 1 69 ? 7.432 4.025 -10.039 1.00 93.69 69 GLN A C 1
ATOM 556 O O . GLN A 1 69 ? 6.305 4.049 -9.560 1.00 93.69 69 GLN A O 1
ATOM 561 N N . VAL A 1 70 ? 7.688 4.153 -11.340 1.00 91.25 70 VAL A N 1
ATOM 562 C CA . VAL A 1 70 ? 6.653 4.262 -12.367 1.00 91.25 70 VAL A CA 1
ATOM 563 C C . VAL A 1 70 ? 6.076 2.880 -12.688 1.00 91.25 70 VAL A C 1
ATOM 565 O O . VAL A 1 70 ? 6.822 1.895 -12.784 1.00 91.25 70 VAL A O 1
ATOM 568 N N . GLY A 1 71 ? 4.757 2.845 -12.858 1.00 90.25 71 GLY A N 1
ATOM 569 C CA . GLY A 1 71 ? 3.970 1.713 -13.330 1.00 90.25 71 GLY A CA 1
ATOM 570 C C . GLY A 1 71 ? 3.939 1.602 -14.846 1.00 90.25 71 GLY A C 1
ATOM 571 O O . GLY A 1 71 ? 4.152 2.576 -15.571 1.00 90.25 71 GLY A O 1
ATOM 572 N N . PHE A 1 72 ? 3.662 0.401 -15.346 1.00 88.88 72 PHE A N 1
ATOM 573 C CA . PHE A 1 72 ? 3.592 0.118 -16.781 1.00 88.88 72 PHE A CA 1
ATOM 574 C C . PHE A 1 72 ? 2.269 -0.540 -17.198 1.00 88.88 72 PHE A C 1
ATOM 576 O O . PHE A 1 72 ? 2.089 -0.853 -18.378 1.00 88.88 72 PHE A O 1
ATOM 583 N N . GLY A 1 73 ? 1.343 -0.782 -16.266 1.00 89.56 73 GLY A N 1
ATOM 584 C CA . GLY A 1 73 ? 0.044 -1.420 -16.510 1.00 89.56 73 GLY A CA 1
ATOM 585 C C . GLY A 1 73 ? 0.117 -2.941 -16.725 1.00 89.56 73 GLY A C 1
ATOM 586 O O . GLY A 1 73 ? -0.818 -3.676 -16.422 1.00 89.56 73 GLY A O 1
ATOM 587 N N . CYS A 1 74 ? 1.228 -3.439 -17.274 1.00 91.62 74 CYS A N 1
ATOM 588 C CA . CYS A 1 74 ? 1.531 -4.869 -17.425 1.00 91.62 74 CYS A CA 1
ATOM 589 C C . CYS A 1 74 ? 1.953 -5.536 -16.117 1.00 91.62 74 CYS A C 1
ATOM 591 O O . CYS A 1 74 ? 1.993 -6.764 -16.039 1.00 91.62 74 CYS A O 1
ATOM 593 N N . ASP A 1 75 ? 2.326 -4.732 -15.133 1.00 92.50 75 ASP A N 1
ATOM 594 C CA . ASP A 1 75 ? 2.828 -5.159 -13.846 1.00 92.50 75 ASP A CA 1
ATOM 595 C C . ASP A 1 75 ? 1.751 -5.280 -12.769 1.00 92.50 75 ASP A C 1
ATOM 597 O O . ASP A 1 75 ? 2.026 -5.868 -11.724 1.00 92.50 75 ASP A O 1
ATOM 601 N N . ASN A 1 76 ? 0.516 -4.865 -13.051 1.00 95.00 76 ASN A N 1
ATOM 602 C CA . ASN A 1 76 ? -0.598 -4.976 -12.119 1.00 95.00 76 ASN A CA 1
ATOM 603 C C . ASN A 1 76 ? -0.873 -6.456 -11.775 1.00 95.00 76 ASN A C 1
ATOM 605 O O . ASN A 1 76 ? -0.960 -7.308 -12.673 1.00 95.00 76 ASN A O 1
ATOM 609 N N . PRO A 1 77 ? -1.036 -6.809 -10.487 1.00 95.69 77 PRO A N 1
ATOM 610 C CA . PRO A 1 77 ? -1.329 -8.180 -10.089 1.00 95.69 77 PRO A CA 1
ATOM 611 C C . PRO A 1 77 ? -2.677 -8.674 -10.624 1.00 95.69 77 PRO A C 1
ATOM 613 O O . PRO A 1 77 ? -3.721 -8.073 -10.382 1.00 95.69 77 PRO A O 1
ATOM 616 N N . ILE A 1 78 ? -2.667 -9.829 -11.293 1.00 94.88 78 ILE A N 1
ATOM 617 C CA . ILE A 1 78 ? -3.895 -10.526 -11.718 1.00 94.88 78 ILE A CA 1
ATOM 618 C C . ILE A 1 78 ? -4.438 -11.479 -10.644 1.00 94.88 78 ILE A C 1
ATOM 620 O O . ILE A 1 78 ? -5.611 -11.844 -10.679 1.00 94.88 78 ILE A O 1
ATOM 624 N N . ASP A 1 79 ? -3.582 -11.889 -9.705 1.00 95.06 79 ASP A N 1
ATOM 625 C CA . ASP A 1 79 ? -3.924 -12.740 -8.568 1.00 95.06 79 ASP A CA 1
ATOM 626 C C . ASP A 1 79 ? -3.328 -12.131 -7.286 1.00 95.06 79 ASP A C 1
ATOM 628 O O . ASP A 1 79 ? -2.102 -12.125 -7.127 1.00 95.06 79 ASP A O 1
ATOM 632 N N . PRO A 1 80 ? -4.163 -11.634 -6.352 1.00 94.06 80 PRO A N 1
ATOM 633 C CA . PRO A 1 80 ? -3.689 -11.039 -5.103 1.00 94.06 80 PRO A CA 1
ATOM 634 C C . PRO A 1 80 ? -2.967 -12.038 -4.184 1.00 94.06 80 PRO A C 1
ATOM 636 O O . PRO A 1 80 ? -2.287 -11.621 -3.251 1.00 94.06 80 PRO A O 1
ATOM 639 N N . MET A 1 81 ? -3.102 -13.347 -4.428 1.00 95.00 81 MET A N 1
ATOM 640 C CA . MET A 1 81 ? -2.442 -14.401 -3.654 1.00 95.00 81 MET A CA 1
ATOM 641 C C . MET A 1 81 ? -1.116 -14.867 -4.270 1.00 95.00 81 MET A C 1
ATOM 643 O O . MET A 1 81 ? -0.435 -15.706 -3.678 1.00 95.00 81 MET A O 1
ATOM 647 N N . SER A 1 82 ? -0.738 -14.345 -5.441 1.00 95.12 82 SER A N 1
ATOM 648 C CA . SER A 1 82 ? 0.436 -14.792 -6.194 1.00 95.12 82 SER A CA 1
ATOM 649 C C . SER A 1 82 ? 1.200 -13.616 -6.810 1.00 95.12 82 SER A C 1
ATOM 651 O O . SER A 1 82 ? 1.307 -13.495 -8.032 1.00 95.12 82 SER A O 1
ATOM 653 N N . LEU A 1 83 ? 1.779 -12.771 -5.955 1.00 96.19 83 LEU A N 1
ATOM 654 C CA . LEU A 1 83 ? 2.700 -11.718 -6.385 1.00 96.19 83 LEU A CA 1
ATOM 655 C C . LEU A 1 83 ? 4.052 -12.297 -6.812 1.00 96.19 83 LEU A C 1
ATOM 657 O O . LEU A 1 83 ? 4.555 -13.257 -6.221 1.00 96.19 83 LEU A O 1
ATOM 661 N N . GLY A 1 84 ? 4.686 -11.671 -7.798 1.00 95.50 84 GLY A N 1
ATOM 662 C CA . GLY A 1 84 ? 6.037 -12.043 -8.189 1.00 95.50 84 GLY A CA 1
ATOM 663 C C . GLY A 1 84 ? 6.664 -11.106 -9.206 1.00 95.50 84 GLY A C 1
ATOM 664 O O . GLY A 1 84 ? 6.240 -9.970 -9.404 1.00 95.50 84 GLY A O 1
ATOM 665 N N . ARG A 1 85 ? 7.712 -11.611 -9.859 1.00 96.50 85 ARG A N 1
ATOM 666 C CA . ARG A 1 85 ? 8.401 -10.894 -10.931 1.00 96.50 85 ARG A CA 1
ATOM 667 C C . ARG A 1 85 ? 7.670 -11.084 -12.250 1.00 96.50 85 ARG A C 1
ATOM 669 O O . ARG A 1 85 ? 7.451 -12.219 -12.673 1.00 96.50 85 ARG A O 1
ATOM 676 N N . VAL A 1 86 ? 7.371 -9.977 -12.914 1.00 95.12 86 VAL A N 1
ATOM 677 C CA . VAL A 1 86 ? 6.679 -9.925 -14.202 1.00 95.12 86 VAL A CA 1
ATOM 678 C C . VAL A 1 86 ? 7.515 -9.150 -15.211 1.00 95.12 86 VAL A C 1
ATOM 680 O O . VAL A 1 86 ? 8.154 -8.154 -14.875 1.00 95.12 86 VAL A O 1
ATOM 683 N N . THR A 1 87 ? 7.544 -9.634 -16.452 1.00 95.44 87 THR A N 1
ATOM 684 C CA . THR A 1 87 ? 8.261 -8.973 -17.546 1.00 95.44 87 THR A CA 1
ATOM 685 C C . THR A 1 87 ? 7.283 -8.138 -18.351 1.00 95.44 87 THR A C 1
ATOM 687 O O . THR A 1 87 ? 6.366 -8.672 -18.975 1.00 95.44 87 THR A O 1
ATOM 690 N N . CYS A 1 88 ? 7.519 -6.835 -18.382 1.00 91.38 88 CYS A N 1
ATOM 691 C CA . CYS A 1 88 ? 6.724 -5.894 -19.142 1.00 91.38 88 CYS A CA 1
ATOM 692 C C . CYS A 1 88 ? 7.173 -5.833 -20.614 1.00 91.38 88 CYS A C 1
ATOM 694 O O . CYS A 1 88 ? 8.375 -5.845 -20.906 1.00 91.38 88 CYS A O 1
ATOM 696 N N . PRO A 1 89 ? 6.227 -5.772 -21.574 1.00 90.19 89 PRO A N 1
ATOM 697 C CA . PRO A 1 89 ? 6.550 -5.692 -22.997 1.00 90.19 89 PRO A CA 1
ATOM 698 C C . PRO A 1 89 ? 7.147 -4.332 -23.380 1.00 90.19 89 PRO A C 1
ATOM 700 O O . PRO A 1 89 ? 7.887 -4.243 -24.362 1.00 90.19 89 PRO A O 1
ATOM 703 N N . TRP A 1 90 ? 6.845 -3.283 -22.610 1.00 83.31 90 TRP A N 1
ATOM 704 C CA . TRP A 1 90 ? 7.389 -1.949 -22.804 1.00 83.31 90 TRP A CA 1
ATOM 705 C C . TRP A 1 90 ? 7.689 -1.273 -21.452 1.00 83.31 90 TRP A C 1
ATOM 707 O O . TRP A 1 90 ? 6.822 -1.306 -20.581 1.00 83.31 90 TRP A O 1
ATOM 717 N N . PRO A 1 91 ? 8.877 -0.663 -21.270 1.00 82.81 91 PRO A N 1
ATOM 718 C CA . PRO A 1 91 ? 10.037 -0.753 -22.154 1.00 82.81 91 PRO A CA 1
ATOM 719 C C . PRO A 1 91 ? 10.551 -2.209 -22.254 1.00 82.81 91 PRO A C 1
ATOM 721 O O . PRO A 1 91 ? 10.420 -2.971 -21.296 1.00 82.81 91 PRO A O 1
ATOM 724 N N . PRO A 1 92 ? 11.087 -2.645 -23.414 1.00 85.75 92 PRO A N 1
ATOM 725 C CA . PRO A 1 92 ? 11.353 -4.062 -23.661 1.00 85.75 92 PRO A CA 1
ATOM 726 C C . PRO A 1 92 ? 12.304 -4.690 -22.641 1.00 85.75 92 PRO A C 1
ATOM 728 O O . PRO A 1 92 ? 13.417 -4.206 -22.438 1.00 85.75 92 PRO A O 1
ATOM 731 N N . GLY A 1 93 ? 11.881 -5.807 -22.045 1.00 83.12 93 GLY A N 1
ATOM 732 C CA . GLY A 1 93 ? 12.698 -6.570 -21.099 1.00 83.12 93 GLY A CA 1
ATOM 733 C C . GLY A 1 93 ? 12.746 -5.983 -19.688 1.00 83.12 93 GLY A C 1
ATOM 734 O O . GLY A 1 93 ? 13.529 -6.462 -18.870 1.00 83.12 93 GLY A O 1
ATOM 735 N N . HIS A 1 94 ? 11.921 -4.976 -19.391 1.00 89.56 94 HIS A N 1
ATOM 736 C CA . HIS A 1 94 ? 11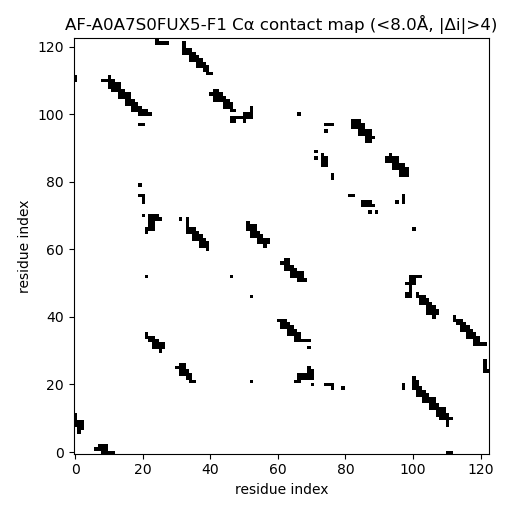.778 -4.454 -18.040 1.00 89.56 94 HIS A CA 1
ATOM 737 C C . HIS A 1 94 ? 11.107 -5.493 -17.135 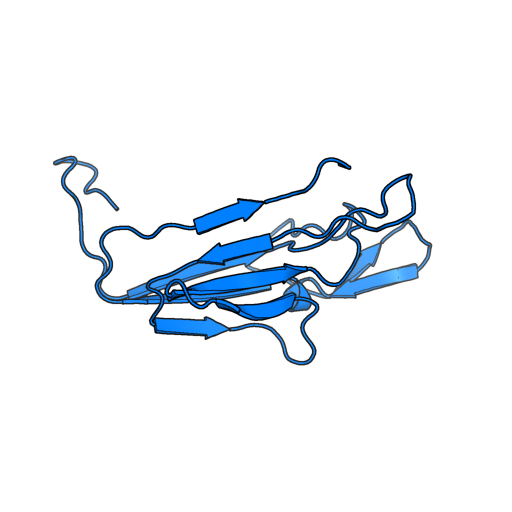1.00 89.56 94 HIS A C 1
ATOM 739 O O . HIS A 1 94 ? 10.094 -6.083 -17.512 1.00 89.56 94 HIS A O 1
ATOM 745 N N . ILE A 1 95 ? 11.681 -5.732 -15.956 1.00 94.38 95 ILE A N 1
ATOM 746 C CA . ILE A 1 95 ? 11.154 -6.676 -14.967 1.00 94.38 95 ILE A CA 1
ATOM 747 C C . ILE A 1 95 ? 10.712 -5.874 -13.751 1.00 94.38 95 ILE A C 1
ATOM 749 O O . ILE A 1 95 ? 11.528 -5.173 -13.157 1.00 94.38 95 ILE A O 1
ATOM 753 N N . VAL A 1 96 ? 9.447 -6.021 -13.374 1.00 95.31 96 VAL A N 1
ATOM 754 C CA . VAL A 1 96 ? 8.878 -5.438 -12.157 1.00 95.31 96 VAL A CA 1
ATOM 755 C C . VAL A 1 96 ? 8.663 -6.548 -11.136 1.00 95.31 96 VAL A C 1
ATOM 757 O O . VAL A 1 96 ? 8.198 -7.633 -11.482 1.00 95.31 96 VAL A O 1
ATOM 760 N N . ASP A 1 97 ? 9.025 -6.296 -9.880 1.00 97.00 97 ASP A N 1
ATOM 761 C CA . ASP A 1 97 ? 8.715 -7.183 -8.760 1.00 97.00 97 ASP A CA 1
ATOM 762 C C . ASP A 1 97 ? 7.500 -6.642 -8.003 1.00 97.00 97 ASP A C 1
ATOM 764 O O . ASP A 1 97 ? 7.607 -5.688 -7.232 1.00 97.00 97 ASP A O 1
ATOM 768 N N . GLN A 1 98 ? 6.343 -7.267 -8.211 1.00 97.44 98 GLN A N 1
ATOM 769 C CA . GLN A 1 98 ? 5.071 -6.835 -7.628 1.00 97.44 98 GLN A CA 1
ATOM 770 C C . GLN A 1 98 ? 5.100 -6.809 -6.094 1.00 97.44 98 GLN A C 1
ATOM 772 O O . GLN A 1 98 ? 4.387 -6.025 -5.472 1.00 97.44 98 GLN A O 1
ATOM 777 N N . THR A 1 99 ? 5.946 -7.635 -5.465 1.00 97.44 99 THR A N 1
ATOM 778 C CA . THR A 1 99 ? 6.061 -7.685 -3.999 1.00 97.44 99 THR A CA 1
ATOM 779 C C . THR A 1 99 ? 6.636 -6.396 -3.414 1.00 97.44 99 THR A C 1
ATOM 781 O O . THR A 1 99 ? 6.339 -6.050 -2.272 1.00 97.44 99 THR A O 1
ATOM 784 N N . LYS A 1 100 ? 7.420 -5.649 -4.201 1.00 98.19 100 LYS A N 1
ATOM 785 C CA . LYS A 1 100 ? 8.037 -4.384 -3.787 1.00 98.19 100 LYS A CA 1
ATOM 786 C C . LYS A 1 100 ? 7.097 -3.188 -3.862 1.00 98.19 100 LYS A C 1
ATOM 788 O O . LYS A 1 100 ? 7.442 -2.133 -3.345 1.00 98.19 100 LYS A O 1
ATOM 793 N N . ARG A 1 101 ? 5.923 -3.358 -4.471 1.00 97.44 101 ARG A N 1
ATOM 794 C CA . ARG A 1 101 ? 4.881 -2.331 -4.643 1.00 97.44 101 ARG A CA 1
ATOM 795 C C . ARG A 1 101 ? 3.645 -2.620 -3.798 1.00 97.44 101 ARG A C 1
ATOM 797 O O . ARG A 1 101 ? 2.540 -2.179 -4.100 1.00 97.44 101 ARG A O 1
ATOM 804 N N . ALA A 1 102 ? 3.836 -3.425 -2.760 1.00 98.00 102 ALA A N 1
ATOM 805 C CA . ALA A 1 102 ? 2.792 -3.892 -1.876 1.00 98.00 102 ALA A CA 1
ATOM 806 C C . ALA A 1 102 ? 3.056 -3.421 -0.449 1.00 98.00 102 ALA A C 1
ATOM 808 O O . ALA A 1 102 ? 4.189 -3.441 0.036 1.00 98.00 102 ALA A O 1
ATOM 809 N N . VAL A 1 103 ? 1.979 -3.076 0.246 1.00 98.38 103 VAL A N 1
ATOM 810 C CA . VAL A 1 103 ? 1.974 -2.886 1.694 1.00 98.38 103 VAL A CA 1
ATOM 811 C C . VAL A 1 103 ? 0.874 -3.744 2.299 1.00 98.38 103 VAL A C 1
ATOM 813 O O . VAL A 1 103 ? -0.241 -3.805 1.784 1.00 98.38 103 VAL A O 1
ATOM 816 N N . THR A 1 104 ? 1.192 -4.432 3.392 1.00 98.31 104 THR A N 1
ATOM 817 C CA . THR A 1 104 ? 0.218 -5.193 4.182 1.00 98.31 104 THR A CA 1
ATOM 818 C C . THR A 1 104 ? 0.163 -4.644 5.593 1.00 98.31 104 THR A C 1
ATOM 820 O O . THR A 1 104 ? 1.199 -4.414 6.205 1.00 98.31 104 THR A O 1
ATOM 823 N N . PHE A 1 105 ? -1.044 -4.472 6.109 1.00 98.50 105 PHE A N 1
ATOM 824 C CA . PHE A 1 105 ? -1.334 -3.974 7.444 1.00 98.50 105 PHE A CA 1
ATOM 825 C C . PHE A 1 105 ? -1.914 -5.086 8.303 1.00 98.50 105 PHE A C 1
ATOM 827 O O . PHE A 1 105 ? -2.744 -5.861 7.824 1.00 98.50 105 PHE A O 1
ATOM 834 N N . LEU A 1 106 ? -1.527 -5.113 9.572 1.00 98.56 106 LEU A N 1
ATOM 835 C CA . LEU A 1 106 ? -2.182 -5.881 10.617 1.00 98.56 106 LEU A CA 1
ATOM 836 C C . LEU A 1 106 ? -3.047 -4.942 11.453 1.00 98.56 106 LEU A C 1
ATOM 838 O O . LEU A 1 106 ? -2.550 -3.963 12.008 1.00 98.56 106 LEU A O 1
ATOM 842 N N . PHE A 1 107 ? -4.329 -5.264 11.563 1.00 98.38 107 PHE A N 1
ATOM 843 C CA . PHE A 1 107 ? -5.273 -4.564 12.425 1.00 98.38 107 PHE A CA 1
ATOM 844 C C . PHE A 1 107 ? -5.823 -5.529 13.465 1.00 98.38 107 PHE A C 1
ATOM 846 O O . PHE A 1 107 ? -6.267 -6.623 13.108 1.00 98.38 107 PHE A O 1
ATOM 853 N N . SER A 1 108 ? -5.858 -5.106 14.724 1.00 98.19 108 SER A N 1
ATOM 854 C CA . SER A 1 108 ? -6.402 -5.879 15.836 1.00 98.19 108 SER A CA 1
ATOM 855 C C . SER A 1 108 ? -7.467 -5.090 16.585 1.00 98.19 108 SER A C 1
ATOM 857 O O . SER A 1 108 ? -7.344 -3.889 16.818 1.00 98.19 108 SER A O 1
ATOM 859 N N . LYS A 1 109 ? -8.525 -5.782 17.018 1.00 97.75 109 LYS A N 1
ATOM 860 C CA . LYS A 1 109 ? -9.657 -5.196 17.763 1.00 97.75 109 LYS A CA 1
ATOM 861 C C . LYS A 1 109 ? -10.272 -3.975 17.068 1.00 97.75 109 LYS A C 1
ATOM 863 O O . LYS A 1 109 ? -10.715 -3.023 17.712 1.00 97.75 109 LYS A O 1
ATOM 868 N N . THR A 1 110 ? -10.359 -4.028 15.744 1.00 97.50 110 THR A N 1
ATOM 869 C CA . THR A 1 110 ? -10.803 -2.911 14.906 1.00 97.50 110 THR A CA 1
ATOM 870 C C . THR A 1 110 ? -12.202 -3.187 14.352 1.00 97.50 110 THR A C 1
ATOM 872 O O . THR A 1 110 ? -12.475 -4.260 13.812 1.00 97.50 110 THR A O 1
ATOM 875 N N . SER A 1 111 ? -13.115 -2.216 14.470 1.00 96.88 111 SER A N 1
ATOM 876 C CA . SER A 1 111 ? -14.464 -2.298 13.873 1.00 96.88 111 SER A CA 1
ATOM 877 C C . SER A 1 111 ? -14.594 -1.551 12.544 1.00 96.88 111 SER A C 1
ATOM 879 O O . SER A 1 111 ? -15.509 -1.820 11.764 1.00 96.88 111 SER A O 1
ATOM 881 N N . SER A 1 112 ? -13.659 -0.652 12.252 1.00 96.50 112 SER A N 1
ATOM 882 C CA . SER A 1 112 ? -13.512 0.095 11.002 1.00 96.50 112 SER A CA 1
ATOM 883 C C . SER A 1 112 ? -12.115 0.698 10.953 1.00 96.50 112 SER A C 1
ATOM 885 O O . SER A 1 112 ? -11.571 1.011 12.004 1.00 96.50 112 SER A O 1
ATOM 887 N N . PHE A 1 113 ? -11.582 0.922 9.759 1.00 95.69 113 PHE A N 1
ATOM 888 C CA . PHE A 1 113 ? -10.353 1.683 9.558 1.00 95.69 113 PHE A CA 1
ATOM 889 C C . PHE A 1 113 ? -10.566 2.681 8.420 1.00 95.69 113 PHE A C 1
ATOM 891 O O . PHE A 1 113 ? -11.502 2.532 7.627 1.00 95.69 113 PHE A O 1
ATOM 898 N N . ASN A 1 114 ? -9.713 3.699 8.353 1.00 95.12 114 ASN A N 1
ATOM 899 C CA . ASN A 1 114 ? -9.706 4.662 7.263 1.00 95.12 114 ASN A CA 1
ATOM 900 C C . ASN A 1 114 ? -8.403 4.531 6.474 1.00 95.12 114 ASN A C 1
ATOM 902 O O . ASN A 1 114 ? -7.317 4.458 7.049 1.00 95.12 114 ASN A O 1
ATOM 906 N N . ALA A 1 115 ? -8.537 4.521 5.155 1.00 96.44 115 ALA A N 1
ATOM 907 C CA . ALA A 1 115 ? -7.435 4.602 4.223 1.00 96.44 115 ALA A CA 1
ATOM 908 C C . ALA A 1 115 ? -7.793 5.648 3.166 1.00 96.44 115 ALA A C 1
ATOM 910 O O . ALA A 1 115 ? -8.882 5.619 2.593 1.00 96.44 115 ALA A O 1
ATOM 911 N N . THR A 1 116 ? -6.888 6.590 2.918 1.00 97.19 116 THR A N 1
ATOM 912 C CA . THR A 1 116 ? -7.043 7.586 1.853 1.00 97.19 116 THR A CA 1
ATOM 913 C C . THR A 1 116 ? -5.985 7.344 0.798 1.00 97.19 116 THR A C 1
ATOM 915 O O . THR A 1 116 ? -4.795 7.401 1.093 1.00 97.19 116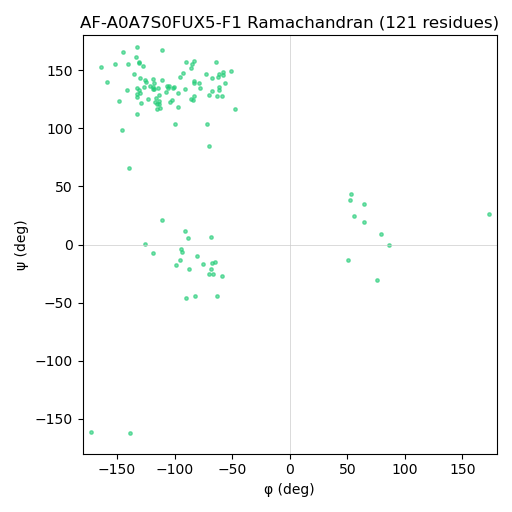 THR A O 1
ATOM 918 N N . PHE A 1 117 ? -6.433 7.096 -0.425 1.00 95.69 117 PHE A N 1
ATOM 919 C CA . PHE A 1 117 ? -5.578 6.950 -1.591 1.00 95.69 117 PHE A CA 1
ATOM 920 C C . PHE A 1 117 ? -5.587 8.242 -2.409 1.00 95.69 117 PHE A C 1
ATOM 922 O O . PHE A 1 117 ? -6.647 8.834 -2.626 1.00 95.69 117 PHE A O 1
ATOM 929 N N . VAL A 1 118 ? -4.411 8.685 -2.845 1.00 93.88 118 VAL A N 1
ATOM 930 C CA . VAL A 1 118 ? -4.228 9.892 -3.652 1.00 93.88 118 VAL A CA 1
ATOM 931 C C . VAL A 1 118 ? -3.377 9.549 -4.866 1.00 93.88 118 VAL A C 1
ATOM 933 O O . VAL A 1 118 ? -2.229 9.141 -4.713 1.00 93.88 118 VAL A O 1
ATOM 936 N N . ALA A 1 119 ? -3.927 9.799 -6.052 1.00 86.50 119 ALA A N 1
ATOM 937 C CA . ALA A 1 119 ? -3.201 9.832 -7.314 1.00 86.50 119 ALA A CA 1
ATOM 938 C C . ALA A 1 119 ? -3.300 11.258 -7.878 1.00 86.50 119 ALA A C 1
ATOM 940 O O . ALA A 1 119 ? -4.403 11.789 -8.037 1.00 86.50 119 ALA A O 1
ATOM 941 N N . GLU A 1 120 ? -2.169 11.918 -8.131 1.00 71.62 120 GLU A N 1
ATOM 942 C CA . GLU A 1 120 ? -2.182 13.226 -8.798 1.00 71.62 120 GLU A CA 1
ATOM 943 C C . GLU A 1 120 ? -2.400 12.987 -10.304 1.00 71.62 120 GLU A C 1
ATOM 945 O O . GLU A 1 120 ? -1.820 12.065 -10.879 1.00 71.62 120 GLU A O 1
ATOM 950 N N . THR A 1 121 ? -3.291 13.768 -10.928 1.00 55.34 121 THR A N 1
ATOM 951 C CA . THR A 1 121 ? -3.787 13.566 -12.303 1.00 55.34 121 THR A CA 1
ATOM 952 C C . THR A 1 121 ? -2.667 13.299 -13.312 1.00 55.34 121 THR A C 1
ATOM 954 O O . THR A 1 121 ? -1.851 14.184 -13.562 1.00 55.34 121 THR A O 1
ATOM 957 N N . GLY A 1 122 ? -2.679 12.105 -13.911 1.00 49.06 122 GLY A N 1
ATOM 958 C CA . GLY A 1 122 ? -1.760 11.689 -14.978 1.00 49.06 122 GLY A CA 1
ATOM 959 C C . GLY A 1 122 ? -1.887 10.212 -15.375 1.00 49.06 122 GLY A C 1
ATOM 960 O O . GLY A 1 122 ? -0.892 9.628 -15.793 1.00 49.06 122 GLY 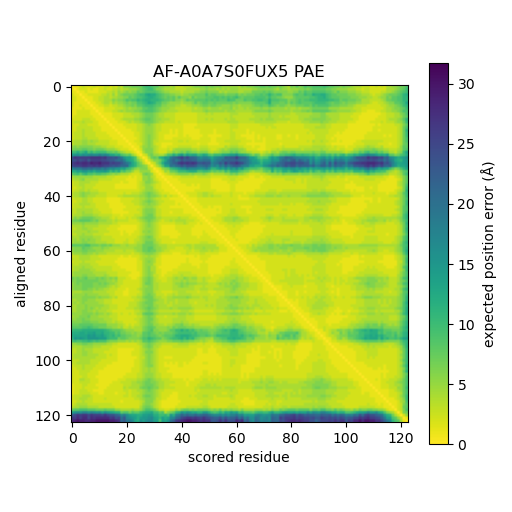A O 1
ATOM 961 N N . GLY A 1 123 ? -3.064 9.604 -15.174 1.00 38.31 123 GLY A N 1
ATOM 962 C CA . GLY A 1 123 ? -3.369 8.238 -15.621 1.00 38.31 123 GLY A CA 1
ATOM 963 C C . GLY A 1 123 ? -3.877 8.193 -17.054 1.00 38.31 123 GLY A C 1
ATOM 964 O O . GLY A 1 123 ? -4.493 9.199 -17.481 1.00 38.31 123 GLY A O 1
#

pLDDT: mean 92.1, std 11.03, range [38.31, 98.56]

Mean predicted aligned error: 4.59 Å

Organism: NCBI:txid73915

Sequence (123 aa):
FVDSHSNRPVVLEQFHFSVFDLDGSASDGWRPSFEKLYVSEFDEYSVAEHSEVEVEQLTDGRTVFVATQVGFGCDNPIDPMSLGRVTCPWPPGHIVDQTKRAVTFLFSKTSSFNATFVAETGG